Protein AF-A0A7C7AER5-F1 (afdb_monomer)

Foldseek 3Di:
DVVVVVVVVVVVVVVVVVVVVVVVVVVPPPPPPDDPPPPDPDDDDPQNVQADPVPRDRNPPPVVDPPQDDCVQWDWDDADPVQCWTWTARPPPRDIDIARPVPSD

Solvent-accessible surface area (backbone atoms only — not comparable to full-atom values): 6677 Å² total; per-residue (Å²): 112,70,68,58,57,52,51,53,52,50,52,54,53,51,52,51,51,52,54,51,52,52,54,50,53,60,72,65,53,72,76,84,80,67,81,84,78,81,78,70,90,64,78,78,53,72,68,65,75,44,32,46,89,88,71,76,47,76,54,85,77,68,71,88,62,84,72,62,71,77,57,83,76,44,46,81,75,51,64,43,89,90,72,42,38,31,39,30,35,23,83,90,76,70,50,74,48,70,32,30,74,88,76,51,75

pLDDT: mean 76.79, std 16.0, range [47.84, 96.62]

Mean predicted aligned error: 18.57 Å

Sequence (105 aa):
MLHHKRRVFIVVILSLFIMASITISYALKTNDLHDEVNVSNIPPIQSTLNSNRYTQQDDLSVVTENPYVKLDGYDFLGTDPMTDLSLYVHPENLSLRVVNEKTGY

Secondary structure (DSSP, 8-state):
-HHHHHHHHHHHHHHHHHHHHHHHHHHT-------------PPPPHHHHHB-TTT--B-----SS------TT-EEEEEETTTTEEEEE-TTT--EEEEETTTT-

Structure (mmCIF, N/CA/C/O backbone):
data_AF-A0A7C7AER5-F1
#
_entry.id   AF-A0A7C7AER5-F1
#
loop_
_atom_site.group_PDB
_atom_site.id
_atom_site.type_symbol
_atom_site.label_atom_id
_atom_site.label_alt_id
_atom_site.label_comp_id
_atom_site.label_asym_id
_atom_s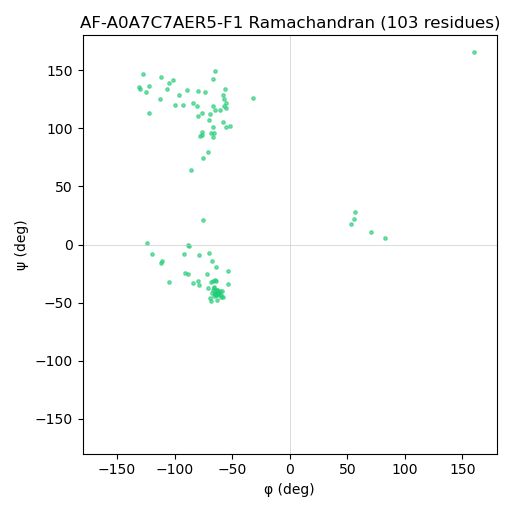ite.label_entity_id
_atom_site.label_seq_id
_atom_site.pdbx_PDB_ins_code
_atom_site.Cartn_x
_atom_site.Cartn_y
_atom_site.Cartn_z
_atom_site.occupancy
_atom_site.B_iso_or_equiv
_atom_site.auth_seq_id
_atom_site.auth_comp_id
_atom_site.auth_asym_id
_atom_site.auth_atom_id
_atom_site.pdbx_PDB_model_num
ATOM 1 N N . MET A 1 1 ? 43.162 7.335 -59.206 1.00 60.19 1 MET A N 1
ATOM 2 C CA . MET A 1 1 ? 42.385 8.541 -58.818 1.00 60.19 1 MET A CA 1
ATOM 3 C C . MET A 1 1 ? 40.885 8.265 -58.611 1.00 60.19 1 MET A C 1
ATOM 5 O O . MET A 1 1 ? 40.332 8.730 -57.621 1.00 60.19 1 MET A O 1
ATOM 9 N N . LEU A 1 2 ? 40.228 7.472 -59.473 1.00 66.31 2 LEU A N 1
ATOM 10 C CA . LEU A 1 2 ? 38.785 7.166 -59.391 1.00 66.31 2 LEU A CA 1
ATOM 11 C C . LEU A 1 2 ? 38.362 6.442 -58.090 1.00 66.31 2 LEU A C 1
ATOM 13 O O . LEU A 1 2 ? 37.386 6.829 -57.454 1.00 66.31 2 LEU A O 1
ATOM 17 N N . HIS A 1 3 ? 39.137 5.450 -57.635 1.00 71.31 3 HIS A N 1
ATOM 18 C CA . HIS A 1 3 ? 38.850 4.717 -56.390 1.00 71.31 3 HIS A CA 1
ATOM 19 C C . HIS A 1 3 ? 38.971 5.578 -55.126 1.00 71.31 3 HIS A C 1
ATOM 21 O O . HIS A 1 3 ? 38.230 5.362 -54.173 1.00 71.31 3 HIS A O 1
ATOM 27 N N . HIS A 1 4 ? 39.866 6.571 -55.121 1.00 79.31 4 HIS A N 1
ATOM 28 C CA . HIS A 1 4 ? 40.013 7.500 -54.000 1.00 79.31 4 HIS A CA 1
ATOM 29 C C . HIS A 1 4 ? 38.794 8.426 -53.900 1.00 79.31 4 HIS A C 1
ATOM 31 O O . HIS A 1 4 ? 38.191 8.518 -52.837 1.00 79.31 4 HIS A O 1
ATOM 37 N N . LYS A 1 5 ? 38.338 8.990 -55.031 1.00 79.62 5 LYS A N 1
ATOM 38 C CA . LYS A 1 5 ? 37.096 9.782 -55.093 1.00 79.62 5 LYS A CA 1
ATOM 39 C C . LYS A 1 5 ? 35.870 8.972 -54.647 1.00 79.62 5 LYS A C 1
ATOM 41 O O . LYS A 1 5 ? 35.043 9.482 -5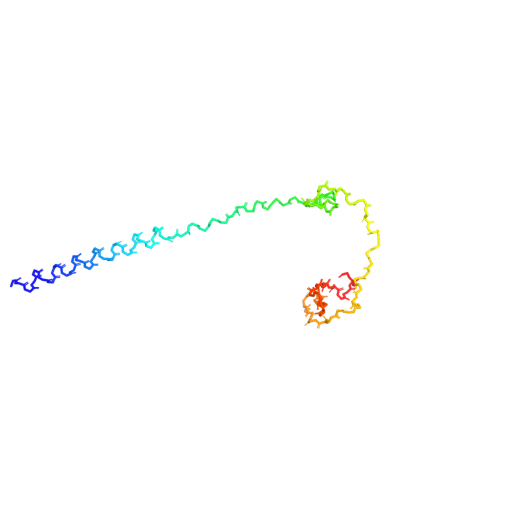3.901 1.00 79.62 5 LYS A O 1
ATOM 46 N N . ARG A 1 6 ? 35.786 7.691 -55.032 1.00 81.62 6 ARG A N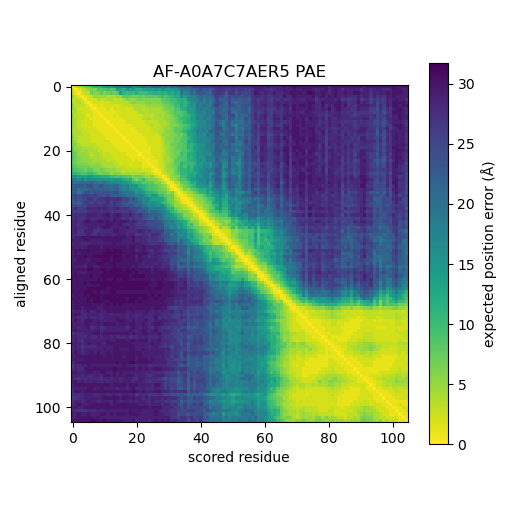 1
ATOM 47 C CA . ARG A 1 6 ? 34.688 6.791 -54.630 1.00 81.62 6 ARG A CA 1
ATOM 48 C C . ARG A 1 6 ? 34.697 6.478 -53.131 1.00 81.62 6 ARG A C 1
ATOM 50 O O . ARG A 1 6 ? 33.640 6.437 -52.519 1.00 81.62 6 ARG A O 1
ATOM 57 N N . ARG A 1 7 ? 35.878 6.294 -52.531 1.00 85.00 7 ARG A N 1
ATOM 58 C CA . ARG A 1 7 ? 36.025 6.098 -51.077 1.00 85.00 7 ARG A CA 1
ATOM 59 C C . ARG A 1 7 ? 35.631 7.350 -50.299 1.00 85.00 7 ARG A C 1
ATOM 61 O O . ARG A 1 7 ? 34.876 7.236 -49.345 1.00 85.00 7 ARG A O 1
ATOM 68 N N . VAL A 1 8 ? 36.075 8.528 -50.743 1.00 87.94 8 VAL A N 1
ATOM 69 C CA . VAL A 1 8 ? 35.690 9.809 -50.128 1.00 87.94 8 VAL A CA 1
ATOM 70 C C . VAL A 1 8 ? 34.173 10.004 -50.190 1.00 87.94 8 VAL A C 1
ATOM 72 O O . VAL A 1 8 ? 33.560 10.319 -49.180 1.00 87.94 8 VAL A O 1
ATOM 75 N N . PHE A 1 9 ? 33.550 9.723 -51.336 1.00 91.19 9 PHE A N 1
ATOM 76 C CA . PHE A 1 9 ? 32.096 9.812 -51.494 1.00 91.19 9 PHE A CA 1
ATOM 77 C C . PHE A 1 9 ? 31.329 8.886 -50.534 1.00 91.19 9 PHE A C 1
ATOM 79 O O . PHE A 1 9 ? 30.371 9.316 -49.899 1.00 91.19 9 PHE A O 1
ATOM 86 N N . ILE A 1 10 ? 31.784 7.638 -50.372 1.00 91.75 10 ILE A N 1
ATOM 87 C CA . ILE A 1 10 ? 31.175 6.680 -49.434 1.00 91.75 10 ILE A CA 1
ATOM 88 C C . ILE A 1 10 ? 31.301 7.169 -47.987 1.00 91.75 10 ILE A C 1
ATOM 90 O O . ILE A 1 10 ? 30.333 7.100 -47.238 1.00 91.75 10 ILE A O 1
ATOM 94 N N . VAL A 1 11 ? 32.468 7.693 -47.601 1.00 91.81 11 VAL A N 1
ATOM 95 C CA . VAL A 1 11 ? 32.699 8.212 -46.243 1.00 91.81 11 VAL A CA 1
ATOM 96 C C . VAL A 1 11 ? 31.794 9.409 -45.946 1.00 91.81 11 VAL A C 1
ATOM 98 O O . VAL A 1 11 ? 31.248 9.494 -44.850 1.00 91.81 11 VAL A O 1
ATOM 101 N N . VAL A 1 12 ? 31.584 10.295 -46.923 1.00 93.50 12 VAL A N 1
ATOM 102 C CA . VAL A 1 12 ? 30.698 11.461 -46.775 1.00 93.50 12 VAL A CA 1
ATOM 103 C C . VAL A 1 12 ? 29.232 11.045 -46.639 1.00 93.50 12 VAL A C 1
ATOM 105 O O . VAL A 1 12 ? 28.516 11.579 -45.800 1.00 93.50 12 VAL A O 1
ATOM 108 N N . ILE A 1 13 ? 28.768 10.070 -47.424 1.00 94.31 13 ILE A N 1
ATOM 109 C CA . ILE A 1 13 ? 27.393 9.565 -47.283 1.00 94.31 13 ILE A CA 1
ATOM 110 C C . ILE A 1 13 ? 27.206 8.879 -45.931 1.00 94.31 13 ILE A C 1
ATOM 112 O O . ILE A 1 13 ? 26.191 9.089 -45.271 1.00 94.31 13 ILE A O 1
ATOM 116 N N . LEU A 1 14 ? 28.188 8.086 -45.500 1.00 94.44 14 LEU A N 1
ATOM 117 C CA . LEU A 1 14 ? 28.119 7.384 -44.226 1.00 94.44 14 LEU A CA 1
ATOM 118 C C . LEU A 1 14 ? 28.084 8.364 -43.045 1.00 94.44 14 LEU A C 1
ATOM 120 O O . LEU A 1 14 ? 27.291 8.175 -42.126 1.00 94.44 14 LEU A O 1
ATOM 124 N N . SER A 1 15 ? 28.883 9.435 -43.079 1.00 92.25 15 SER A N 1
ATOM 125 C CA . SER A 1 15 ? 28.869 10.451 -42.022 1.00 92.25 15 SER A CA 1
ATOM 126 C C . SER A 1 15 ? 27.548 11.221 -41.968 1.00 92.25 15 SER A C 1
ATOM 128 O O . SER A 1 15 ? 27.046 11.485 -40.875 1.00 92.25 15 SER A O 1
ATOM 130 N N . LEU A 1 16 ? 26.939 11.513 -43.123 1.00 94.81 16 LEU A N 1
ATOM 131 C CA . LEU A 1 16 ? 25.598 12.099 -43.196 1.00 94.81 16 LEU A CA 1
ATOM 132 C C . LEU A 1 16 ? 24.540 11.168 -42.595 1.00 94.81 16 LEU A C 1
ATOM 134 O O . LEU A 1 16 ? 23.677 11.626 -41.847 1.00 94.81 16 LEU A O 1
ATOM 138 N N . PHE A 1 17 ? 24.633 9.865 -42.869 1.00 95.25 17 PHE A N 1
ATOM 139 C CA . PHE A 1 17 ? 23.704 8.872 -42.328 1.00 95.25 17 PHE A CA 1
ATOM 140 C C . PHE A 1 17 ? 23.807 8.762 -40.801 1.00 95.25 17 PHE A C 1
ATOM 142 O O . PHE A 1 17 ? 22.791 8.728 -40.107 1.00 95.25 17 PHE A O 1
ATOM 149 N N . ILE A 1 18 ? 25.033 8.773 -40.269 1.00 94.56 18 ILE A N 1
ATOM 150 C CA . ILE A 1 18 ? 25.281 8.756 -38.822 1.00 94.56 18 ILE A CA 1
ATOM 151 C C . ILE A 1 18 ? 24.713 10.023 -38.173 1.00 94.56 18 ILE A C 1
ATOM 153 O O . ILE A 1 18 ? 23.959 9.916 -37.207 1.00 94.56 18 ILE A O 1
ATOM 157 N N . MET A 1 19 ? 24.989 11.211 -38.725 1.00 93.50 19 MET A N 1
ATOM 158 C CA . MET A 1 19 ? 24.423 12.460 -38.198 1.00 93.50 19 MET A CA 1
ATOM 159 C C . MET A 1 19 ? 22.892 12.441 -38.187 1.00 93.50 19 MET A C 1
ATOM 161 O O . MET A 1 19 ? 22.296 12.792 -37.171 1.00 93.50 19 MET A O 1
ATOM 165 N N . ALA A 1 20 ? 22.258 11.981 -39.269 1.00 93.31 20 ALA A N 1
ATOM 166 C CA . ALA A 1 20 ? 20.803 11.882 -39.349 1.00 93.31 20 ALA A CA 1
ATOM 167 C C . ALA A 1 20 ? 20.218 10.905 -38.311 1.00 93.31 20 ALA A C 1
ATOM 169 O O . ALA A 1 20 ? 19.186 11.177 -37.704 1.00 93.31 20 ALA A O 1
ATOM 170 N N . SER A 1 21 ? 20.885 9.775 -38.057 1.00 88.94 21 SER A N 1
ATOM 171 C CA . SER A 1 2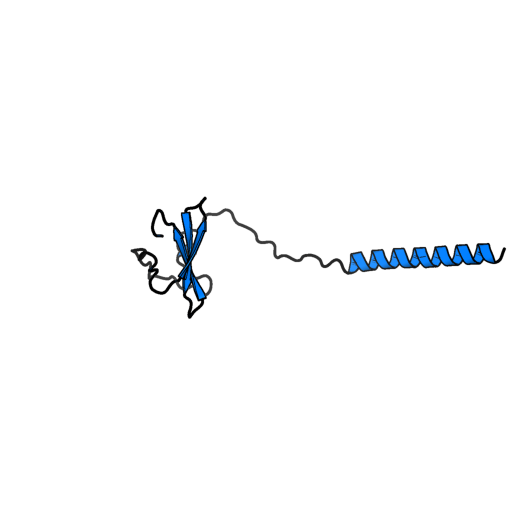1 ? 20.421 8.802 -37.057 1.00 88.94 21 SER A CA 1
ATOM 172 C C . SER A 1 21 ? 20.464 9.348 -35.622 1.00 88.94 21 SER A C 1
ATOM 174 O O . SER A 1 21 ? 19.558 9.086 -34.825 1.00 88.94 21 SER A O 1
ATOM 176 N N . ILE A 1 22 ? 21.481 10.158 -35.308 1.00 89.88 22 ILE A N 1
ATOM 177 C CA . ILE A 1 22 ? 21.635 10.799 -34.000 1.00 89.88 22 ILE A CA 1
ATOM 178 C C . ILE A 1 22 ? 20.536 11.845 -33.809 1.00 89.88 22 ILE A C 1
ATOM 180 O O . ILE A 1 22 ? 19.855 11.835 -32.785 1.00 89.88 22 ILE A O 1
ATOM 184 N N . THR A 1 23 ? 20.312 12.716 -34.798 1.00 87.25 23 THR A N 1
ATOM 185 C CA . THR A 1 23 ? 19.285 13.764 -34.699 1.00 87.25 23 THR A CA 1
ATOM 186 C C . THR A 1 23 ? 17.881 13.182 -34.557 1.00 87.25 23 THR A C 1
ATOM 188 O O . THR A 1 23 ? 17.115 13.665 -33.725 1.00 87.25 23 THR A O 1
ATOM 191 N N . ILE A 1 24 ? 17.558 12.109 -35.287 1.00 88.25 24 ILE A N 1
ATOM 192 C CA . ILE A 1 24 ? 16.272 11.408 -35.162 1.00 88.25 24 ILE A CA 1
ATOM 193 C C . ILE A 1 24 ? 16.120 10.778 -33.770 1.00 88.25 24 ILE A C 1
ATOM 195 O O . ILE A 1 24 ? 15.066 10.922 -33.159 1.00 88.25 24 ILE A O 1
ATOM 199 N N . SER A 1 25 ? 17.165 10.141 -33.232 1.00 84.06 25 SER A N 1
ATOM 200 C CA . SER A 1 25 ? 17.128 9.559 -31.879 1.00 84.06 25 SER A CA 1
ATOM 201 C C . SER A 1 25 ? 16.856 10.604 -30.793 1.00 84.06 25 SER A C 1
ATOM 203 O O . SER A 1 25 ? 16.087 10.344 -29.872 1.00 84.06 25 SER A O 1
ATOM 205 N N . TYR A 1 26 ? 17.445 11.798 -30.905 1.00 82.12 26 TYR A N 1
ATOM 206 C CA . TYR A 1 26 ? 17.167 12.895 -29.972 1.00 82.12 26 TYR A CA 1
ATOM 207 C C . TYR A 1 26 ? 15.766 13.485 -30.155 1.00 82.12 26 TYR A C 1
ATOM 209 O O . TYR A 1 26 ? 15.125 13.816 -29.163 1.00 82.12 26 TYR A O 1
ATOM 217 N N . ALA A 1 27 ? 15.276 13.593 -31.392 1.00 80.75 27 ALA A N 1
ATOM 218 C CA . ALA A 1 27 ? 13.927 14.088 -31.671 1.00 80.75 27 ALA A CA 1
ATOM 219 C C . ALA A 1 27 ? 12.829 13.116 -31.203 1.00 80.75 27 ALA A C 1
ATOM 221 O O . ALA A 1 27 ? 11.757 13.549 -30.794 1.00 80.75 27 ALA A O 1
ATOM 222 N N . LEU A 1 28 ? 13.104 11.809 -31.246 1.00 79.31 28 LEU A N 1
ATOM 223 C CA . LEU A 1 28 ? 12.210 10.750 -30.774 1.00 79.31 28 LEU A CA 1
ATOM 224 C C . LEU A 1 28 ? 12.371 10.438 -29.287 1.00 79.31 28 LEU A C 1
ATOM 226 O O . LEU A 1 28 ? 11.654 9.577 -28.777 1.00 79.31 28 LEU A O 1
ATOM 230 N N . LYS A 1 29 ? 13.292 11.106 -28.581 1.00 74.81 29 LYS A N 1
ATOM 231 C CA . LYS A 1 29 ? 13.378 10.991 -27.130 1.00 74.81 29 LYS A CA 1
ATOM 232 C C . LYS A 1 29 ? 12.107 11.607 -26.557 1.00 74.81 29 LYS A C 1
ATOM 234 O O . LYS A 1 29 ? 11.994 12.821 -26.419 1.00 74.81 29 LYS A O 1
ATOM 239 N N . THR A 1 30 ? 11.130 10.752 -26.280 1.00 65.62 30 THR A N 1
ATOM 240 C CA . THR A 1 30 ? 9.905 11.122 -25.588 1.00 65.62 30 THR A CA 1
ATOM 241 C C . THR A 1 30 ? 10.321 11.759 -24.275 1.00 65.62 30 THR A C 1
ATOM 243 O O . THR A 1 30 ? 11.007 11.128 -23.468 1.00 65.62 30 THR A O 1
ATOM 246 N N . ASN A 1 31 ? 9.975 13.033 -24.091 1.00 65.44 31 ASN A N 1
ATOM 247 C CA . ASN A 1 31 ? 10.056 13.634 -22.773 1.00 65.44 31 ASN A CA 1
ATOM 248 C C . ASN A 1 31 ? 9.180 12.768 -21.876 1.00 65.44 31 ASN A C 1
ATOM 250 O O . ASN A 1 31 ? 8.002 12.571 -22.178 1.00 65.44 31 ASN A O 1
ATOM 254 N N . ASP A 1 32 ? 9.791 12.184 -20.855 1.00 59.97 32 ASP A N 1
ATOM 255 C CA . ASP A 1 32 ? 9.104 11.381 -19.858 1.00 59.97 32 ASP A CA 1
ATOM 256 C C . ASP A 1 32 ? 8.288 12.365 -19.011 1.00 59.97 32 ASP A C 1
ATOM 258 O O . ASP A 1 32 ? 8.749 12.890 -17.998 1.00 59.97 32 ASP A O 1
ATOM 262 N N . LEU A 1 33 ? 7.138 12.766 -19.558 1.00 64.62 33 LEU A N 1
ATOM 263 C CA . LEU A 1 33 ? 6.195 13.694 -18.951 1.00 64.62 33 LEU A CA 1
ATOM 264 C C . LEU A 1 33 ? 5.456 12.926 -17.859 1.00 64.62 33 LEU A C 1
ATOM 266 O O . LEU A 1 33 ? 4.310 12.522 -18.034 1.00 64.62 33 LEU A O 1
ATOM 270 N N . HIS A 1 34 ? 6.142 12.680 -16.749 1.00 62.59 34 HIS A N 1
ATOM 271 C CA . HIS A 1 34 ? 5.464 12.335 -15.511 1.00 62.59 34 HIS A CA 1
ATOM 272 C C . HIS A 1 34 ? 4.950 13.625 -14.897 1.00 62.59 34 HIS A C 1
ATOM 274 O O . HIS A 1 34 ? 5.691 14.607 -14.799 1.00 62.59 34 HIS A O 1
ATOM 280 N N . ASP A 1 35 ? 3.689 13.619 -14.482 1.00 63.88 35 ASP A N 1
ATOM 281 C CA . ASP A 1 35 ? 3.175 14.686 -13.638 1.00 63.88 35 ASP A CA 1
ATOM 282 C C . ASP A 1 35 ? 4.027 14.749 -12.367 1.00 63.88 35 ASP A C 1
ATOM 284 O O . ASP A 1 35 ? 4.266 13.740 -11.695 1.00 63.88 35 ASP A O 1
ATOM 288 N N . GLU A 1 36 ? 4.515 15.943 -12.045 1.00 66.06 36 GLU A N 1
ATOM 289 C CA . GLU A 1 36 ? 5.261 16.175 -10.818 1.00 66.06 36 GLU A CA 1
ATOM 290 C C . GLU A 1 36 ? 4.309 15.987 -9.629 1.00 66.06 36 GLU A C 1
ATOM 292 O O . GLU A 1 36 ? 3.487 16.849 -9.308 1.00 66.06 36 GLU A O 1
ATOM 297 N N . VAL A 1 37 ? 4.388 14.828 -8.973 1.00 61.91 37 VAL A N 1
ATOM 298 C CA . VAL A 1 37 ? 3.628 14.575 -7.749 1.00 61.91 37 VAL A CA 1
ATOM 299 C C . VAL A 1 37 ? 4.324 15.315 -6.615 1.00 61.91 37 VAL A C 1
ATOM 301 O O . VAL A 1 37 ? 5.289 14.830 -6.027 1.00 61.91 37 VAL A O 1
ATOM 304 N N . ASN A 1 38 ? 3.828 16.509 -6.301 1.00 68.50 38 ASN A N 1
ATOM 305 C CA . ASN A 1 38 ? 4.266 17.251 -5.128 1.00 68.50 38 ASN A CA 1
ATOM 306 C C . ASN A 1 38 ? 3.787 16.521 -3.862 1.00 68.50 38 ASN A C 1
ATOM 308 O O . ASN A 1 38 ? 2.635 16.648 -3.438 1.00 68.50 38 ASN A O 1
ATOM 312 N N . VAL A 1 39 ? 4.668 15.707 -3.280 1.00 63.81 39 VAL A N 1
ATOM 313 C CA . VAL A 1 39 ? 4.402 15.001 -2.027 1.00 63.81 39 VAL A CA 1
ATOM 314 C C . VAL A 1 39 ? 4.569 15.995 -0.884 1.00 63.81 39 VAL A C 1
ATOM 316 O O . VAL A 1 39 ? 5.663 16.225 -0.370 1.00 63.81 39 VAL A O 1
ATOM 319 N N . SER A 1 40 ? 3.463 16.620 -0.488 1.00 65.81 40 SER A N 1
ATOM 320 C CA . SER A 1 40 ? 3.431 17.418 0.731 1.00 65.81 40 SER A CA 1
ATOM 321 C C . SER A 1 40 ? 3.620 16.494 1.934 1.00 65.81 40 SER A C 1
ATOM 323 O O . SER A 1 40 ? 2.802 15.612 2.178 1.00 65.81 40 SER A O 1
ATOM 325 N N . ASN A 1 41 ? 4.685 16.709 2.707 1.00 61.38 41 ASN A N 1
ATOM 326 C CA . ASN A 1 41 ? 4.995 15.946 3.924 1.00 61.38 41 ASN A CA 1
ATOM 327 C C . ASN A 1 41 ? 4.098 16.331 5.122 1.00 61.38 41 ASN A C 1
ATOM 329 O O . ASN A 1 41 ? 4.470 16.143 6.281 1.00 61.38 41 ASN A O 1
ATOM 333 N N . ILE A 1 42 ? 2.936 16.931 4.853 1.00 68.38 42 ILE A N 1
ATOM 334 C CA . ILE A 1 42 ? 1.955 17.283 5.872 1.00 68.38 42 ILE A CA 1
ATOM 335 C C . ILE A 1 42 ? 1.171 16.006 6.187 1.00 68.38 42 ILE A C 1
ATOM 337 O O . ILE A 1 42 ? 0.533 15.460 5.282 1.00 68.38 42 ILE A O 1
ATOM 341 N N . PRO A 1 43 ? 1.203 15.508 7.436 1.00 58.81 43 PRO A N 1
ATOM 342 C CA . PRO A 1 43 ? 0.393 14.360 7.808 1.00 58.81 43 PRO A CA 1
ATOM 343 C C . PRO A 1 43 ? -1.080 14.674 7.507 1.00 58.81 43 PRO A C 1
ATOM 345 O O . PRO A 1 43 ? -1.539 15.779 7.819 1.00 58.81 43 PRO A O 1
ATOM 348 N N . PRO A 1 44 ? -1.819 13.752 6.868 1.00 58.53 44 PRO A N 1
ATOM 349 C CA . PRO A 1 44 ? -3.205 13.996 6.508 1.00 58.53 44 PRO A CA 1
ATOM 350 C C . PRO A 1 44 ? -4.000 14.344 7.768 1.00 58.53 44 PRO A C 1
ATOM 352 O O . PRO A 1 44 ? -3.982 13.611 8.756 1.00 58.53 44 PRO A O 1
ATOM 355 N N . ILE A 1 45 ? -4.682 15.489 7.742 1.00 63.53 45 ILE A N 1
ATOM 356 C CA . ILE A 1 45 ? -5.621 15.863 8.800 1.00 63.53 45 ILE A CA 1
ATOM 357 C C . ILE A 1 45 ? -6.786 14.867 8.808 1.00 63.53 45 ILE A C 1
ATOM 359 O O . ILE A 1 45 ? -7.151 14.324 7.767 1.00 63.53 45 ILE A O 1
ATOM 363 N N . GLN A 1 46 ? -7.376 14.623 9.979 1.00 59.19 46 GLN A N 1
ATOM 364 C CA . GLN A 1 46 ? -8.404 13.590 10.167 1.00 59.19 46 GLN A CA 1
ATOM 365 C C . GLN A 1 46 ? -9.586 13.725 9.190 1.00 59.19 46 GLN A C 1
ATOM 367 O O . GLN A 1 46 ? -10.123 12.729 8.718 1.00 59.19 46 GLN A O 1
ATOM 372 N N . SER A 1 47 ? -9.950 14.955 8.820 1.00 56.44 47 SER A N 1
ATOM 373 C CA . SER A 1 47 ? -10.986 15.218 7.817 1.00 56.44 47 SER A CA 1
ATOM 374 C C . SER A 1 47 ? -10.623 14.704 6.420 1.00 56.44 47 SER A C 1
ATOM 376 O O . SER A 1 47 ? -11.504 14.266 5.692 1.00 56.44 47 SER A O 1
ATOM 378 N N . THR A 1 48 ? -9.340 14.681 6.052 1.00 57.84 48 THR A N 1
ATOM 379 C CA . THR A 1 48 ? -8.862 14.118 4.779 1.00 57.84 48 THR A CA 1
ATOM 380 C C . THR A 1 48 ? -8.942 12.591 4.757 1.00 57.84 48 THR A C 1
ATOM 382 O O . THR A 1 48 ? -9.040 12.010 3.682 1.00 57.84 48 THR A O 1
ATOM 385 N N . LEU A 1 49 ? -8.903 11.935 5.922 1.00 59.22 49 LEU A N 1
ATOM 386 C CA . LEU A 1 49 ? -9.094 10.484 6.042 1.00 59.22 49 LEU A CA 1
ATOM 387 C C . LEU A 1 49 ? -10.578 10.092 5.987 1.00 59.22 49 LEU A C 1
ATOM 389 O O . LEU A 1 49 ? -10.909 9.028 5.478 1.00 59.22 49 LEU A O 1
ATOM 393 N N . ASN A 1 50 ? -11.459 10.964 6.480 1.00 53.34 50 ASN A N 1
ATOM 394 C CA . ASN A 1 50 ? -12.902 10.712 6.575 1.00 53.34 50 ASN A CA 1
ATOM 395 C C . ASN A 1 50 ? -13.693 11.202 5.348 1.00 53.34 50 ASN A C 1
ATOM 397 O O . ASN A 1 50 ? -14.892 10.958 5.232 1.00 53.34 50 ASN A O 1
ATOM 401 N N . SER A 1 51 ? -13.035 11.929 4.448 1.00 51.81 51 SER A N 1
ATOM 402 C CA . SER A 1 51 ? -13.627 12.467 3.229 1.00 51.81 51 SER A CA 1
ATOM 403 C C . SER A 1 51 ? -13.266 11.571 2.051 1.00 51.81 51 SER A C 1
ATOM 405 O O . SER A 1 51 ? -12.094 11.403 1.703 1.00 51.81 51 SER A O 1
ATOM 407 N N . ASN A 1 52 ? -14.274 11.006 1.388 1.00 57.47 52 ASN A N 1
ATOM 408 C CA . ASN A 1 52 ? -14.046 10.352 0.109 1.00 57.47 52 ASN A CA 1
ATOM 409 C C . ASN A 1 52 ? -13.700 11.425 -0.939 1.00 57.47 52 ASN A C 1
ATOM 411 O O . ASN A 1 52 ? -14.552 12.226 -1.337 1.00 57.47 52 ASN A O 1
ATOM 415 N N . ARG A 1 53 ? -12.446 11.411 -1.417 1.00 55.66 53 ARG A N 1
ATOM 416 C CA . ARG A 1 53 ? -11.909 12.370 -2.403 1.00 55.66 53 ARG A CA 1
ATOM 417 C C . ARG A 1 53 ? -12.762 12.464 -3.681 1.00 55.66 53 ARG A C 1
ATOM 419 O O . ARG A 1 53 ? -12.713 13.489 -4.353 1.00 55.66 53 ARG A O 1
ATOM 426 N N . TYR A 1 54 ? -13.548 11.436 -4.007 1.00 53.12 54 TYR A N 1
ATOM 427 C CA . TYR A 1 54 ? -14.384 11.394 -5.210 1.00 53.12 54 TYR A CA 1
ATOM 428 C C . TYR A 1 54 ? -15.809 11.922 -5.015 1.00 53.12 54 TYR A C 1
ATOM 430 O O . TYR A 1 54 ? -16.415 12.364 -5.988 1.00 53.12 54 TYR A O 1
ATOM 438 N N . THR A 1 55 ? -16.355 11.899 -3.796 1.00 57.25 55 THR A N 1
ATOM 439 C CA . THR A 1 55 ? -17.749 12.311 -3.541 1.00 57.25 55 THR A CA 1
ATOM 440 C C . THR A 1 55 ? -17.864 13.605 -2.740 1.00 57.25 55 THR A C 1
ATOM 442 O O . THR A 1 55 ? -18.943 14.188 -2.720 1.00 57.25 55 THR A O 1
ATOM 445 N N . GLN A 1 56 ? -16.772 14.075 -2.116 1.00 59.22 56 GLN A N 1
ATOM 446 C CA . GLN A 1 56 ? -16.730 15.270 -1.251 1.00 59.22 56 GLN A CA 1
ATOM 447 C C . GLN A 1 56 ? -17.774 15.262 -0.121 1.00 59.22 56 GLN A C 1
ATOM 449 O O . GLN A 1 56 ? -18.079 16.299 0.463 1.00 59.22 56 GLN A O 1
ATOM 454 N N . GLN A 1 57 ? -18.328 14.093 0.188 1.00 57.09 57 GLN A N 1
ATOM 455 C CA . GLN A 1 57 ? -19.291 13.912 1.256 1.00 57.09 57 GLN A CA 1
ATOM 456 C C . GLN A 1 57 ? -18.539 13.429 2.492 1.00 57.09 57 GLN A C 1
ATOM 458 O O . GLN A 1 57 ? -17.758 12.477 2.404 1.00 57.09 57 GLN A O 1
ATOM 463 N N . ASP A 1 58 ? -18.763 14.097 3.622 1.00 51.66 58 ASP A N 1
ATOM 464 C CA . ASP A 1 58 ? -18.256 13.638 4.910 1.00 51.66 58 ASP A CA 1
ATOM 465 C C . ASP A 1 58 ? -18.934 12.306 5.240 1.00 51.66 58 ASP A C 1
ATOM 467 O O . ASP A 1 58 ? -20.160 12.241 5.394 1.00 51.66 58 ASP A O 1
ATOM 471 N N . ASP A 1 59 ? -18.148 11.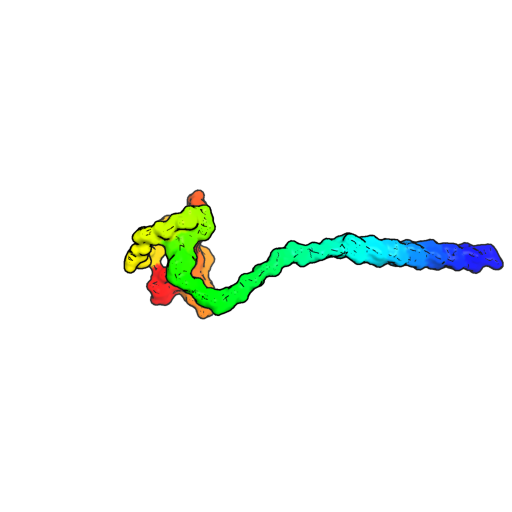232 5.313 1.00 54.53 59 ASP A N 1
ATOM 472 C CA . ASP A 1 59 ? -18.663 9.950 5.763 1.00 54.53 59 ASP A CA 1
ATOM 473 C C . ASP A 1 59 ? -18.809 9.997 7.288 1.00 54.53 59 ASP A C 1
ATOM 475 O O . ASP A 1 59 ? -17.867 9.792 8.054 1.00 54.53 59 ASP A O 1
ATOM 479 N N . LEU A 1 60 ? -20.017 10.343 7.738 1.00 53.00 60 LEU A N 1
ATOM 480 C CA . LEU A 1 60 ? -20.384 10.374 9.154 1.00 53.00 60 LEU A CA 1
ATOM 481 C C . LEU A 1 60 ? -20.468 8.966 9.766 1.00 53.00 60 LEU A C 1
ATOM 483 O O . LEU A 1 60 ? -20.611 8.844 10.984 1.00 53.00 60 LEU A O 1
ATOM 487 N N . SER A 1 61 ? -20.363 7.903 8.960 1.00 54.38 61 SER A N 1
ATOM 488 C CA . SER A 1 61 ? -20.268 6.531 9.447 1.00 54.38 61 SER A CA 1
ATOM 489 C C . SER A 1 61 ? -18.814 6.174 9.753 1.00 54.38 61 SER A C 1
ATOM 491 O O . SER A 1 61 ? -18.213 5.279 9.168 1.00 54.38 61 SER A O 1
ATOM 493 N N . VAL A 1 62 ? -18.227 6.867 10.733 1.00 50.00 62 VAL A N 1
ATOM 494 C CA . VAL A 1 62 ? -16.996 6.380 11.364 1.00 50.00 62 VAL A CA 1
ATOM 495 C C . VAL A 1 62 ? -17.371 5.110 12.116 1.00 50.00 62 VAL A C 1
ATOM 497 O O . VAL A 1 62 ? -17.837 5.155 1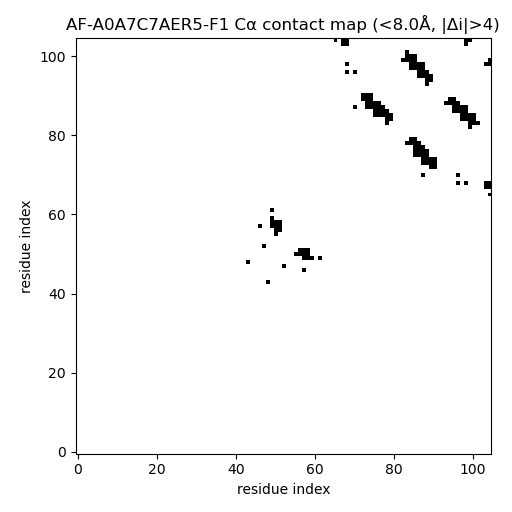3.257 1.00 50.00 62 VAL A O 1
ATOM 500 N N . VAL A 1 63 ? -17.221 3.973 11.439 1.00 49.94 63 VAL A N 1
ATOM 501 C CA . VAL A 1 63 ? -17.350 2.639 12.016 1.00 49.94 63 VAL A CA 1
ATOM 502 C C . VAL A 1 63 ? -16.377 2.582 13.197 1.00 49.94 63 VAL A C 1
ATOM 504 O O . VAL A 1 63 ? -15.162 2.535 13.032 1.00 49.94 63 VAL A O 1
ATOM 507 N N . THR A 1 64 ? -16.928 2.730 14.403 1.00 50.97 64 THR A N 1
ATOM 508 C CA . THR A 1 64 ? -16.180 3.032 15.638 1.00 50.97 64 THR A CA 1
ATOM 509 C C . THR A 1 64 ? -15.497 1.794 16.221 1.00 50.97 64 THR A C 1
ATOM 511 O O . THR A 1 64 ? -14.662 1.892 17.114 1.00 50.97 64 THR A O 1
ATOM 514 N N . GLU A 1 65 ? -15.812 0.627 15.676 1.00 47.84 65 GLU A N 1
ATOM 515 C CA . GLU A 1 65 ? -15.167 -0.641 15.965 1.00 47.84 65 GLU A CA 1
ATOM 516 C C . GLU A 1 65 ? -14.648 -1.162 14.636 1.00 47.84 65 GLU A C 1
ATOM 518 O O . GLU A 1 65 ? -15.463 -1.457 13.774 1.00 47.84 65 GLU A O 1
ATOM 523 N N . ASN A 1 66 ? -13.328 -1.256 14.438 1.00 50.06 66 ASN A N 1
ATOM 524 C CA . ASN A 1 66 ? -12.799 -1.979 13.282 1.00 50.06 66 ASN A CA 1
ATOM 525 C C . ASN A 1 66 ? -13.337 -3.414 13.378 1.00 50.06 66 ASN A C 1
ATOM 527 O O . ASN A 1 66 ? -12.883 -4.147 14.263 1.00 50.06 66 ASN A O 1
ATOM 531 N N . PRO A 1 67 ? -14.326 -3.823 12.561 1.00 56.03 67 PRO A N 1
ATOM 532 C CA . PRO A 1 67 ? -14.779 -5.190 12.622 1.00 56.03 67 PRO A CA 1
ATOM 533 C C . PRO A 1 67 ? -13.620 -5.973 12.031 1.00 56.03 67 PRO A C 1
ATOM 535 O O . PRO A 1 67 ? -13.384 -5.852 10.829 1.00 56.03 67 PRO A O 1
ATOM 538 N N . TYR A 1 68 ? -12.867 -6.687 12.876 1.00 57.06 68 TYR A N 1
ATOM 539 C CA . TYR A 1 68 ? -11.760 -7.542 12.450 1.00 57.06 68 TYR A CA 1
ATOM 540 C C . TYR A 1 68 ? -12.059 -8.119 11.075 1.00 57.06 68 TYR A C 1
ATOM 542 O O . TYR A 1 68 ? -13.155 -8.651 10.849 1.00 57.06 68 TYR A O 1
ATOM 550 N N . VAL A 1 69 ? -11.125 -7.921 10.150 1.00 65.62 69 VAL A N 1
ATOM 551 C CA . VAL A 1 69 ? -11.293 -8.227 8.735 1.00 65.62 69 VAL A CA 1
ATOM 552 C C . VAL A 1 69 ? -11.773 -9.678 8.618 1.00 65.62 69 VAL A C 1
ATOM 554 O O . VAL A 1 69 ? -10.999 -10.610 8.778 1.00 65.62 69 VAL A O 1
ATOM 557 N N . LYS A 1 70 ? -13.078 -9.891 8.377 1.00 78.12 70 LYS A N 1
ATOM 558 C CA . LYS A 1 70 ? -13.647 -11.245 8.252 1.00 78.12 70 LYS A CA 1
ATOM 559 C C . LYS A 1 70 ? -12.992 -11.981 7.089 1.00 78.12 70 LYS A C 1
ATOM 561 O O . LYS A 1 70 ? -13.169 -11.562 5.951 1.00 78.12 70 LYS A O 1
ATOM 566 N N . LEU A 1 71 ? -12.274 -13.058 7.363 1.00 85.44 71 LEU A N 1
ATOM 567 C CA . LEU A 1 71 ? -11.589 -13.841 6.333 1.00 85.44 71 LEU A CA 1
ATOM 568 C C . LEU A 1 71 ? -12.475 -14.936 5.724 1.00 85.44 71 LEU A C 1
ATOM 570 O O . LEU A 1 71 ? -12.040 -15.643 4.821 1.00 85.44 71 LEU A O 1
ATOM 574 N N . ASP A 1 72 ? -13.724 -15.054 6.181 1.00 88.50 72 ASP A N 1
ATOM 575 C CA . ASP A 1 72 ? -14.691 -16.012 5.648 1.00 88.50 72 ASP A CA 1
ATOM 576 C C . ASP A 1 72 ? -14.860 -15.828 4.133 1.00 88.50 72 ASP A C 1
ATOM 57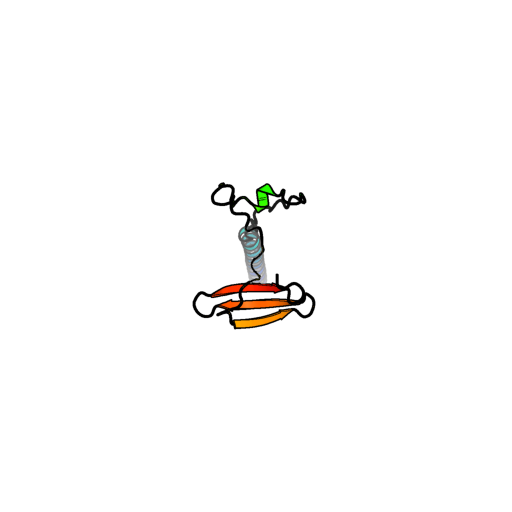8 O O . ASP A 1 72 ? -15.217 -14.747 3.657 1.00 88.50 72 ASP A O 1
ATOM 582 N N . GLY A 1 73 ? -14.601 -16.898 3.380 1.00 90.50 73 GLY A N 1
ATOM 583 C CA . GLY A 1 73 ? -14.675 -16.899 1.918 1.00 90.50 73 GLY A CA 1
ATOM 584 C C . GLY A 1 73 ? -13.431 -16.363 1.204 1.00 90.50 73 GLY A C 1
ATOM 585 O O . GLY A 1 73 ? -13.463 -16.240 -0.016 1.00 90.50 73 GLY A O 1
ATOM 586 N N . TYR A 1 74 ? -12.347 -16.051 1.920 1.00 94.00 74 TYR A N 1
ATOM 587 C CA . TYR A 1 74 ? -11.073 -15.674 1.312 1.00 94.00 74 TYR A CA 1
ATOM 588 C C . TYR A 1 74 ? -10.041 -16.801 1.400 1.00 94.00 74 TYR A C 1
ATOM 590 O O . TYR A 1 74 ? -9.864 -17.427 2.444 1.00 94.00 74 TYR A O 1
ATOM 598 N N . ASP A 1 75 ? -9.298 -16.983 0.314 1.00 96.31 75 ASP A N 1
ATOM 599 C CA . ASP A 1 75 ? -8.161 -17.886 0.212 1.00 96.31 75 ASP A CA 1
ATOM 600 C C . ASP A 1 75 ? -6.874 -17.167 0.623 1.00 96.31 75 ASP A C 1
ATOM 602 O O . ASP A 1 75 ? -6.589 -16.052 0.180 1.00 96.31 75 ASP A O 1
ATOM 606 N N . PHE A 1 76 ? -6.071 -17.818 1.460 1.00 95.25 76 PHE A N 1
ATOM 607 C CA . PHE A 1 76 ? -4.756 -17.328 1.865 1.00 95.25 76 PHE A CA 1
ATOM 608 C C . PHE A 1 76 ? -3.734 -17.480 0.731 1.00 95.25 76 PHE A C 1
ATOM 610 O O . PHE A 1 76 ? -3.590 -18.562 0.159 1.00 95.25 76 PHE A O 1
ATOM 617 N N . LEU A 1 77 ? -2.988 -16.412 0.439 1.00 95.88 77 LEU A N 1
ATOM 618 C CA . LEU A 1 77 ? -1.956 -16.403 -0.603 1.00 95.88 77 LEU A CA 1
ATOM 619 C C . LEU A 1 77 ? -0.531 -16.452 -0.050 1.00 95.88 77 LEU A C 1
ATOM 621 O O . LEU A 1 77 ? 0.355 -17.016 -0.692 1.00 95.88 77 LEU A O 1
ATOM 625 N N . GLY A 1 78 ? -0.289 -15.862 1.116 1.00 95.94 78 GLY A N 1
ATOM 626 C CA . GLY A 1 78 ? 1.042 -15.819 1.712 1.00 95.94 78 GLY A CA 1
ATOM 627 C C . GLY A 1 78 ? 1.191 -14.722 2.754 1.00 95.94 78 GLY A C 1
ATOM 628 O O . GLY A 1 78 ? 0.381 -13.798 2.813 1.00 95.94 78 GLY A O 1
ATOM 629 N N . THR A 1 79 ? 2.261 -14.824 3.538 1.00 96.62 79 THR A N 1
ATOM 630 C CA . THR A 1 79 ? 2.640 -13.857 4.574 1.00 96.62 79 THR A CA 1
ATOM 631 C C . THR A 1 79 ? 4.039 -13.333 4.293 1.00 96.62 79 THR A C 1
ATOM 633 O O . THR A 1 79 ? 4.940 -14.113 3.978 1.00 96.62 79 THR A O 1
ATOM 636 N N . ASP A 1 80 ? 4.236 -12.025 4.436 1.00 95.00 80 ASP A N 1
ATOM 637 C CA . ASP A 1 80 ? 5.568 -11.433 4.499 1.00 95.00 80 ASP A CA 1
ATOM 638 C C . ASP A 1 80 ? 6.182 -11.690 5.890 1.00 95.00 80 ASP A C 1
ATOM 640 O O . ASP A 1 80 ? 5.703 -11.137 6.886 1.00 95.00 80 ASP A O 1
ATOM 644 N N . PRO A 1 81 ? 7.259 -12.492 5.988 1.00 88.94 81 PRO A N 1
ATOM 645 C CA . PRO A 1 81 ? 7.867 -12.851 7.266 1.00 88.94 81 PRO A CA 1
ATOM 646 C C . PRO A 1 81 ? 8.546 -11.674 7.983 1.00 88.94 81 PRO A C 1
ATOM 648 O O . PRO A 1 81 ? 8.886 -11.802 9.156 1.00 88.94 81 PRO A O 1
ATOM 651 N N . MET A 1 82 ? 8.790 -10.547 7.303 1.00 92.56 82 MET A N 1
ATOM 652 C CA . MET A 1 82 ? 9.428 -9.372 7.909 1.00 92.56 82 MET A CA 1
ATOM 653 C C . MET A 1 82 ? 8.418 -8.416 8.551 1.00 92.56 82 MET A C 1
ATOM 655 O O . MET A 1 82 ? 8.783 -7.658 9.451 1.00 92.56 82 MET A O 1
ATOM 659 N N . THR A 1 83 ? 7.169 -8.427 8.081 1.00 89.06 83 THR A N 1
ATOM 660 C CA . THR A 1 83 ? 6.128 -7.470 8.489 1.00 89.06 83 THR A CA 1
ATOM 661 C C . THR A 1 83 ? 4.906 -8.124 9.132 1.00 89.06 83 THR A C 1
ATOM 663 O O . THR A 1 83 ? 4.062 -7.409 9.672 1.00 89.06 83 THR A O 1
ATOM 666 N N . ASP A 1 84 ? 4.825 -9.460 9.110 1.00 90.44 84 ASP A N 1
ATOM 667 C CA . ASP A 1 84 ? 3.671 -10.256 9.550 1.00 90.44 84 ASP A CA 1
ATOM 668 C C . ASP A 1 84 ? 2.371 -9.872 8.822 1.00 90.44 84 ASP A C 1
ATOM 670 O O . ASP A 1 84 ? 1.276 -9.994 9.370 1.00 90.44 84 ASP A O 1
ATOM 674 N N . LEU A 1 85 ? 2.490 -9.376 7.586 1.00 94.06 85 LEU A N 1
ATOM 675 C CA . LEU A 1 85 ? 1.358 -9.041 6.730 1.00 94.06 85 LEU A CA 1
ATOM 676 C C . LEU A 1 85 ? 1.005 -10.228 5.840 1.00 94.06 85 LEU A C 1
ATOM 678 O O . LEU A 1 85 ? 1.811 -10.659 5.015 1.00 94.06 85 LEU A O 1
ATOM 682 N N . SER A 1 86 ? -0.217 -10.717 5.977 1.00 95.25 86 SER A N 1
ATOM 683 C CA . SER A 1 86 ? -0.795 -11.772 5.157 1.00 95.25 86 SER A CA 1
ATOM 684 C C . SER A 1 86 ? -1.732 -11.216 4.102 1.00 95.25 86 SER A C 1
ATOM 686 O O . SER A 1 86 ? -2.512 -10.301 4.364 1.00 95.25 86 SER A O 1
ATOM 688 N N . LEU A 1 87 ? -1.689 -11.810 2.913 1.00 95.12 87 LEU A N 1
ATOM 689 C CA . LEU A 1 87 ? -2.572 -11.490 1.801 1.00 95.12 87 LEU A CA 1
ATOM 690 C C . LEU A 1 87 ? -3.603 -12.601 1.601 1.00 95.12 87 LEU A C 1
ATOM 692 O O . LEU A 1 87 ? -3.260 -13.782 1.521 1.00 95.12 87 LEU A O 1
ATOM 696 N N . TYR A 1 88 ? -4.854 -12.191 1.440 1.00 95.00 88 TYR A N 1
ATOM 697 C CA . TYR A 1 88 ? -5.997 -13.054 1.189 1.00 95.00 88 TYR A CA 1
ATOM 698 C C . TYR A 1 88 ? -6.770 -12.573 -0.048 1.00 95.00 88 TYR A C 1
ATOM 700 O O . TYR A 1 88 ? -6.865 -11.365 -0.289 1.00 95.00 88 TYR A O 1
ATOM 708 N N . VAL A 1 89 ? -7.356 -13.495 -0.816 1.00 95.69 89 VAL A N 1
ATOM 709 C CA . VAL A 1 89 ? -8.154 -13.198 -2.019 1.00 95.69 89 VAL A CA 1
ATOM 710 C C . VAL A 1 89 ? -9.485 -13.938 -2.005 1.00 95.69 89 VAL A C 1
ATOM 712 O O . VAL A 1 89 ? -9.537 -15.122 -1.704 1.00 95.69 89 VAL A O 1
ATOM 715 N N . HIS A 1 90 ? -10.577 -13.265 -2.353 1.00 95.00 90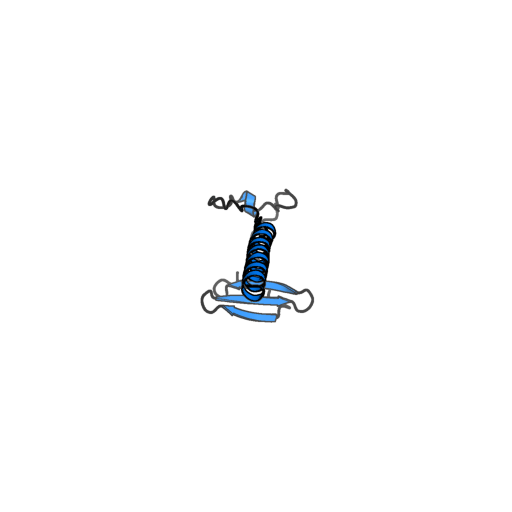 HIS A N 1
ATOM 716 C CA . HIS A 1 90 ? -11.861 -13.938 -2.533 1.00 95.00 90 HIS A CA 1
ATOM 717 C C . HIS A 1 90 ? -11.945 -14.519 -3.954 1.00 95.00 90 HIS A C 1
ATOM 719 O O . HIS A 1 90 ? -11.878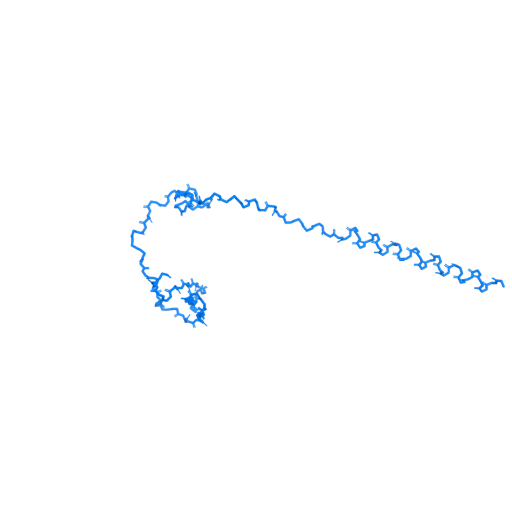 -13.752 -4.923 1.00 95.00 90 HIS A O 1
ATOM 725 N N . PRO A 1 91 ? -12.147 -15.836 -4.124 1.00 92.12 91 PRO A N 1
ATOM 726 C CA . PRO A 1 91 ? -12.023 -16.498 -5.423 1.00 92.12 91 PRO A CA 1
ATOM 727 C C . PRO A 1 91 ? -13.074 -16.036 -6.444 1.00 92.12 91 PRO A C 1
ATOM 729 O O . PRO A 1 91 ? -12.799 -15.998 -7.639 1.00 92.12 91 PRO A O 1
ATOM 732 N N . GLU A 1 92 ? -14.270 -15.647 -5.989 1.00 92.50 92 GLU A N 1
ATOM 733 C CA . GLU A 1 92 ? -15.372 -15.279 -6.895 1.00 92.50 92 GLU A CA 1
ATOM 734 C C . GLU A 1 92 ? -15.338 -13.829 -7.400 1.00 92.50 92 GLU A C 1
ATOM 736 O O . GLU A 1 92 ? -15.781 -13.557 -8.513 1.00 92.50 92 GLU A O 1
ATOM 741 N N . ASN A 1 93 ? -14.850 -12.881 -6.593 1.00 91.38 93 ASN A N 1
ATOM 742 C CA . ASN A 1 93 ? -14.941 -11.446 -6.896 1.00 91.38 93 ASN A CA 1
ATOM 743 C C . ASN A 1 93 ? -13.582 -10.730 -6.907 1.00 91.38 93 ASN A C 1
ATOM 745 O O . ASN A 1 93 ? -13.542 -9.522 -7.132 1.00 91.38 93 ASN A O 1
ATOM 749 N N . LEU A 1 94 ? -12.485 -11.465 -6.680 1.00 86.38 94 LEU A N 1
ATOM 750 C CA . LEU A 1 94 ? -11.108 -10.962 -6.668 1.00 86.38 94 LEU A CA 1
ATOM 751 C C . LEU A 1 94 ? -10.870 -9.804 -5.687 1.00 86.38 94 LEU A C 1
ATOM 753 O O . LEU A 1 94 ? -9.916 -9.041 -5.842 1.00 86.38 94 LEU A O 1
ATOM 757 N N . SER A 1 95 ? -11.716 -9.662 -4.664 1.00 86.81 95 SER A N 1
ATOM 758 C CA . SER A 1 95 ? -11.436 -8.732 -3.575 1.00 86.81 95 SER A CA 1
ATOM 759 C C . SER A 1 95 ? -10.225 -9.212 -2.779 1.00 86.81 95 SER A C 1
ATOM 761 O O . SER A 1 95 ? -10.035 -10.412 -2.569 1.00 86.81 95 SER A O 1
ATOM 763 N N . LEU A 1 96 ? -9.400 -8.262 -2.343 1.00 91.06 96 LEU A N 1
ATOM 764 C CA . LEU A 1 96 ? -8.165 -8.519 -1.611 1.00 91.06 96 LEU A CA 1
ATOM 765 C C . LEU A 1 96 ? -8.302 -8.032 -0.175 1.00 91.06 96 LEU A C 1
ATOM 767 O O . LEU A 1 96 ? -8.912 -6.992 0.082 1.00 91.06 96 LEU A O 1
ATOM 771 N N . ARG A 1 97 ? -7.698 -8.770 0.752 1.00 90.00 97 ARG A N 1
ATOM 772 C CA . ARG A 1 97 ? -7.561 -8.380 2.155 1.00 90.00 97 ARG A CA 1
ATOM 773 C C . ARG A 1 97 ? -6.113 -8.535 2.574 1.00 90.00 97 ARG A C 1
ATOM 775 O O . ARG A 1 97 ? -5.491 -9.551 2.277 1.00 90.00 97 ARG A O 1
ATOM 782 N N . VAL A 1 98 ? -5.596 -7.519 3.251 1.00 90.88 98 VAL A N 1
ATOM 783 C CA . VAL A 1 98 ? -4.275 -7.547 3.875 1.00 90.88 98 VAL A CA 1
ATOM 784 C C . VAL A 1 98 ? -4.507 -7.516 5.371 1.00 90.88 98 VAL A C 1
ATOM 786 O O . VAL A 1 98 ? -5.219 -6.632 5.835 1.00 90.88 98 VAL A O 1
ATOM 789 N N . VAL A 1 99 ? -3.948 -8.487 6.086 1.00 89.88 99 VAL A N 1
ATOM 790 C CA . VAL A 1 99 ? -4.103 -8.609 7.536 1.00 89.88 99 VAL A CA 1
ATOM 791 C C . VAL A 1 99 ? -2.738 -8.654 8.193 1.00 89.88 99 VAL A C 1
ATOM 793 O O . VAL A 1 99 ? -1.876 -9.426 7.789 1.00 89.88 99 VAL A O 1
ATOM 796 N N . ASN A 1 100 ? -2.540 -7.851 9.227 1.00 88.56 100 ASN A N 1
ATOM 797 C CA . ASN A 1 100 ? -1.427 -7.980 10.145 1.00 88.56 100 ASN A CA 1
ATOM 798 C C . ASN A 1 100 ? -1.725 -9.096 11.151 1.00 88.56 100 ASN A C 1
ATOM 800 O O . ASN A 1 100 ? -2.564 -8.939 12.035 1.00 88.56 100 ASN A O 1
ATOM 804 N N . GLU A 1 101 ? -1.006 -10.209 11.058 1.00 84.62 101 GLU A N 1
ATOM 805 C CA . GLU A 1 101 ? -1.237 -11.408 11.874 1.00 84.62 101 GLU A CA 1
ATOM 806 C C . GLU A 1 101 ? -0.999 -11.174 13.376 1.00 84.62 101 GLU A C 1
ATOM 808 O O . GLU A 1 101 ? -1.512 -11.913 14.215 1.00 84.62 101 GLU A O 1
ATOM 813 N N . LYS A 1 102 ? -0.257 -10.124 13.754 1.00 82.44 102 LYS A N 1
ATOM 814 C CA . LYS A 1 102 ? -0.048 -9.773 15.168 1.00 82.44 102 LYS A CA 1
ATOM 815 C C . LYS A 1 102 ? -1.239 -9.048 15.776 1.00 82.44 102 LYS A C 1
ATOM 817 O O . LYS A 1 102 ? -1.483 -9.189 16.973 1.00 82.44 102 LYS A O 1
ATOM 822 N N . THR A 1 103 ? -1.929 -8.223 14.994 1.00 81.69 103 THR A N 1
ATOM 823 C CA . THR A 1 103 ? -2.987 -7.337 15.502 1.00 81.69 103 THR A CA 1
ATOM 824 C C . THR A 1 103 ? -4.383 -7.734 15.021 1.00 81.69 103 THR A C 1
ATOM 826 O O . THR A 1 103 ? -5.366 -7.284 15.608 1.00 81.69 103 THR A O 1
ATOM 829 N N . GLY A 1 104 ? -4.482 -8.570 13.986 1.00 72.75 104 GLY A N 1
ATOM 830 C CA . GLY A 1 104 ? -5.729 -8.929 13.307 1.00 72.75 104 GLY A CA 1
ATOM 831 C C . GLY A 1 104 ? -6.332 -7.796 12.468 1.00 72.75 104 GLY A C 1
ATOM 832 O O . GLY A 1 104 ? -7.489 -7.909 12.060 1.00 72.75 104 GLY A O 1
ATOM 833 N N . TYR A 1 105 ? -5.583 -6.704 12.264 1.00 74.25 105 TYR A N 1
ATOM 834 C CA . TYR A 1 105 ? -6.001 -5.538 11.475 1.00 74.25 105 TYR A CA 1
ATOM 835 C C . TYR A 1 105 ? -5.759 -5.740 9.992 1.00 74.25 105 TYR A C 1
ATOM 837 O O . TYR A 1 105 ? -4.637 -6.174 9.659 1.00 74.25 105 TYR A O 1
#

Nearest PDB structures (foldseek):
  7w2p-assembly1_A  TM=6.952E-01  e=2.569E+00  Homo sapiens
  1gcp-assembly4_D  TM=5.306E-01  e=5.034E+00  Mus musculus

Radius of gyration: 30.5 Å; Cα contacts (8 Å, |Δi|>4): 79; chains: 1; bounding box: 63×35×75 Å